Protein AF-A0A7W9GYC6-F1 (afdb_monomer_lite)

Secondary structure (DSSP, 8-state):
--PPTTEEE-TT--EEEEEE-TTS-EEEEEE---SPPPPPP--

Sequence (43 aa):
MRLSQGLSVSEEGELVEYSRCRCGATWTKVFDGDGGKPEQPSR

Structure (mmCIF, N/CA/C/O backbone):
data_AF-A0A7W9GYC6-F1
#
_entry.id   AF-A0A7W9GYC6-F1
#
loop_
_atom_site.group_PDB
_atom_site.id
_atom_site.type_symbol
_atom_site.label_atom_id
_atom_site.label_alt_id
_atom_site.label_comp_id
_atom_site.label_asym_id
_atom_site.label_entity_id
_atom_site.label_seq_id
_atom_site.pdbx_PDB_ins_code
_atom_site.Cartn_x
_atom_site.Cartn_y
_atom_site.Cartn_z
_atom_site.occupancy
_atom_site.B_iso_or_equiv
_atom_site.auth_seq_id
_atom_site.auth_comp_id
_atom_site.auth_asym_id
_atom_site.auth_atom_id
_atom_site.pdbx_PDB_model_num
ATOM 1 N N . MET A 1 1 ? -5.221 14.583 9.8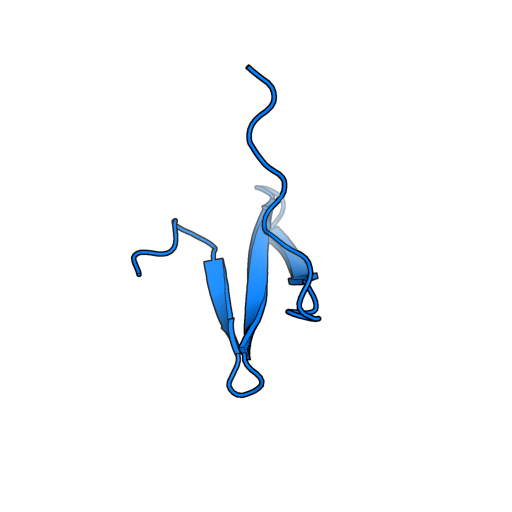91 1.00 47.78 1 MET A N 1
ATOM 2 C CA . MET A 1 1 ? -3.894 13.965 10.113 1.00 47.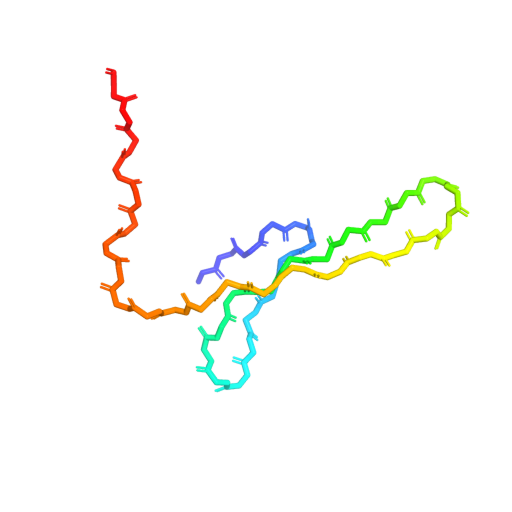78 1 MET A CA 1
ATOM 3 C C . MET A 1 1 ? -3.034 14.216 8.885 1.00 47.78 1 MET A C 1
ATOM 5 O O . MET A 1 1 ? -3.575 14.168 7.789 1.00 47.78 1 MET A O 1
ATOM 9 N N . ARG A 1 2 ? -1.742 14.528 9.041 1.00 50.72 2 ARG A N 1
ATOM 10 C CA . ARG A 1 2 ? -0.809 14.711 7.916 1.00 50.72 2 ARG A CA 1
ATOM 11 C C . ARG A 1 2 ? 0.253 13.624 8.014 1.00 50.72 2 ARG A C 1
ATOM 13 O O . ARG A 1 2 ? 1.092 13.682 8.904 1.00 50.72 2 ARG A O 1
ATOM 20 N N . LEU A 1 3 ? 0.158 12.624 7.149 1.00 58.59 3 LEU A N 1
ATOM 21 C CA . LEU A 1 3 ? 1.133 11.543 7.062 1.00 58.59 3 LEU A CA 1
ATOM 22 C C . LEU A 1 3 ? 2.376 12.063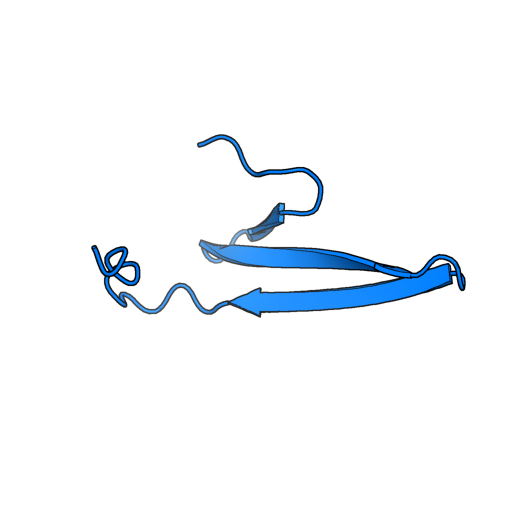 6.324 1.00 58.59 3 LEU A C 1
ATOM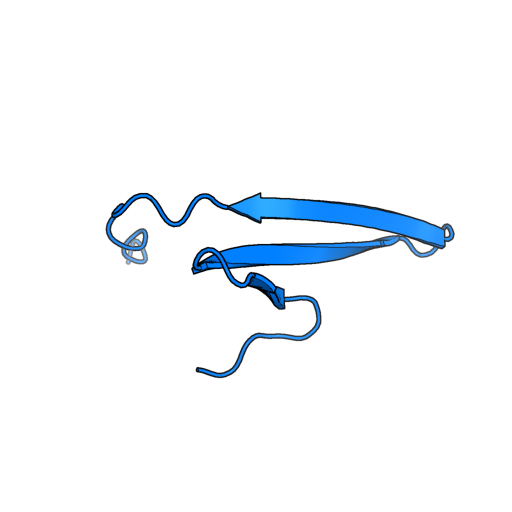 24 O O . LEU A 1 3 ? 2.261 12.882 5.406 1.00 58.59 3 LEU A O 1
ATOM 28 N N . SER A 1 4 ? 3.568 11.682 6.783 1.00 63.28 4 SER A N 1
ATOM 29 C CA . SER A 1 4 ? 4.825 12.046 6.123 1.00 63.28 4 SER A CA 1
ATOM 30 C C . SER A 1 4 ? 4.925 11.389 4.741 1.00 63.28 4 SER A C 1
ATOM 32 O O . SER A 1 4 ? 4.132 10.521 4.375 1.00 63.28 4 SER A O 1
ATOM 34 N N . GLN A 1 5 ? 5.898 11.828 3.939 1.00 70.12 5 GLN A N 1
ATOM 35 C CA . GLN A 1 5 ? 6.178 11.208 2.645 1.00 70.12 5 GLN A CA 1
ATOM 36 C C . GLN A 1 5 ? 6.482 9.717 2.862 1.00 70.12 5 GLN A C 1
ATOM 38 O O . GLN A 1 5 ? 7.444 9.394 3.552 1.00 70.12 5 GLN A O 1
ATOM 43 N N . GLY A 1 6 ? 5.651 8.836 2.296 1.00 83.19 6 GLY A N 1
ATOM 44 C CA . GLY A 1 6 ? 5.785 7.384 2.446 1.00 83.19 6 GLY A CA 1
ATOM 45 C C . GLY A 1 6 ? 4.845 6.732 3.464 1.00 83.19 6 GLY A C 1
ATOM 46 O O . GLY A 1 6 ? 4.971 5.536 3.674 1.00 83.19 6 GLY A O 1
ATOM 47 N N . LEU A 1 7 ? 3.891 7.450 4.066 1.00 86.94 7 LEU A N 1
ATOM 48 C CA . LEU A 1 7 ? 2.883 6.863 4.966 1.00 86.94 7 LEU A CA 1
ATOM 49 C C . LEU A 1 7 ? 1.453 7.000 4.399 1.00 86.94 7 LEU A C 1
ATOM 51 O O . LEU A 1 7 ? 1.083 8.071 3.912 1.00 86.94 7 LEU A O 1
ATOM 55 N N . SER A 1 8 ? 0.634 5.945 4.502 1.00 87.62 8 SER A N 1
ATOM 56 C CA . SER A 1 8 ? -0.818 5.954 4.223 1.00 87.62 8 SER A CA 1
ATOM 57 C C . SER A 1 8 ? -1.613 5.208 5.300 1.00 87.62 8 SER A C 1
ATOM 59 O O . SER A 1 8 ? -1.032 4.525 6.135 1.00 87.62 8 SER A O 1
ATOM 61 N N . VAL A 1 9 ? -2.942 5.325 5.270 1.00 86.12 9 VAL A N 1
ATOM 62 C CA . VAL A 1 9 ? -3.862 4.520 6.094 1.00 86.12 9 VAL A CA 1
ATOM 63 C C . VAL A 1 9 ? -4.726 3.672 5.158 1.00 86.12 9 VAL A C 1
ATOM 65 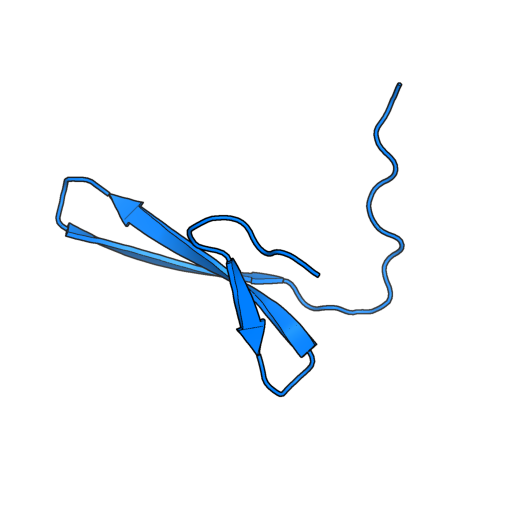O O . VAL A 1 9 ? -5.169 4.208 4.139 1.00 86.12 9 VAL A O 1
ATOM 68 N N . SER A 1 10 ? -4.906 2.377 5.445 1.00 84.19 10 SER A N 1
ATOM 69 C CA . SER A 1 10 ? -5.777 1.493 4.645 1.00 84.19 10 SER A CA 1
ATOM 70 C C . SER A 1 10 ? -7.261 1.690 4.989 1.00 84.19 10 SER A C 1
ATOM 72 O O . SER A 1 10 ? -7.605 2.398 5.938 1.00 84.19 10 SER A O 1
ATOM 74 N N . GLU A 1 11 ? -8.155 1.065 4.222 1.00 85.31 11 GLU A N 1
ATOM 75 C CA . GLU A 1 11 ? -9.601 1.099 4.486 1.00 85.31 11 GLU A CA 1
ATOM 76 C C . GLU A 1 11 ? -9.964 0.418 5.818 1.00 85.31 11 GLU A C 1
ATOM 78 O O . GLU A 1 11 ? -10.930 0.805 6.474 1.00 85.31 11 GLU A O 1
ATOM 83 N N . GLU A 1 12 ? -9.136 -0.525 6.263 1.00 85.25 12 GLU A N 1
ATOM 84 C CA . GLU A 1 12 ? -9.241 -1.240 7.536 1.00 85.25 12 GLU A CA 1
ATOM 85 C C . GLU A 1 12 ? -8.673 -0.435 8.721 1.00 85.25 12 GLU A C 1
ATOM 87 O O . GLU A 1 12 ? -8.796 -0.848 9.873 1.00 85.25 12 GLU A O 1
ATOM 92 N N . GLY A 1 13 ? -8.082 0.738 8.463 1.00 84.56 13 GLY A N 1
ATOM 93 C CA . GLY A 1 13 ? -7.522 1.619 9.490 1.00 84.56 13 GLY A CA 1
ATOM 94 C C . GLY A 1 13 ? -6.074 1.307 9.879 1.00 84.56 13 GLY A C 1
ATOM 95 O O . GLY A 1 13 ? -5.566 1.878 10.845 1.00 84.56 13 GLY A O 1
ATOM 96 N N . GLU A 1 14 ? -5.393 0.445 9.129 1.00 85.81 14 GLU A N 1
ATOM 97 C CA . GLU A 1 14 ? -3.989 0.103 9.354 1.00 85.81 14 GLU A CA 1
ATOM 98 C C . GLU A 1 14 ? -3.069 1.247 8.919 1.00 85.81 14 GLU A C 1
ATOM 100 O O . GLU A 1 14 ? -3.305 1.894 7.893 1.00 85.81 14 GLU A O 1
ATOM 105 N N . LEU A 1 15 ? -1.982 1.482 9.661 1.00 86.44 15 LEU A N 1
ATOM 106 C CA . LEU A 1 15 ? -0.929 2.384 9.200 1.00 86.44 15 LEU A CA 1
ATOM 107 C C . LEU A 1 15 ? -0.001 1.613 8.260 1.00 86.44 15 LEU A C 1
ATOM 109 O O . LEU A 1 15 ? 0.549 0.575 8.620 1.00 86.44 15 LEU A O 1
ATOM 113 N N . VAL A 1 16 ? 0.209 2.155 7.066 1.00 88.31 16 VAL A N 1
ATOM 114 C CA . VAL A 1 16 ? 1.036 1.544 6.027 1.00 88.31 16 VAL A CA 1
ATOM 115 C C . VAL A 1 16 ? 2.226 2.448 5.728 1.00 88.31 16 VAL A C 1
ATOM 117 O O . VAL A 1 16 ? 2.063 3.617 5.376 1.00 88.31 16 VAL A O 1
ATOM 120 N N . GLU A 1 17 ? 3.432 1.899 5.843 1.00 91.12 17 GLU A N 1
ATOM 121 C CA . GLU A 1 17 ? 4.686 2.562 5.494 1.00 91.12 17 GLU A CA 1
ATOM 122 C C . GLU A 1 17 ? 5.264 1.991 4.204 1.00 91.12 17 GLU A C 1
ATOM 124 O O . GLU A 1 17 ? 5.520 0.795 4.093 1.00 91.12 17 GLU A O 1
ATOM 129 N N . TYR A 1 18 ? 5.512 2.872 3.239 1.00 91.56 18 TYR A N 1
ATOM 130 C CA . TYR A 1 18 ? 6.165 2.584 1.973 1.00 91.56 18 TYR A CA 1
ATOM 131 C C . TYR A 1 18 ? 7.588 3.097 1.996 1.00 91.56 18 TYR A C 1
ATOM 133 O O . TYR A 1 18 ? 7.864 4.252 2.318 1.00 91.56 18 TYR A O 1
ATOM 141 N N . SER A 1 19 ? 8.494 2.256 1.535 1.00 88.31 19 SER A N 1
ATOM 142 C CA . SER A 1 19 ? 9.895 2.604 1.433 1.00 88.31 19 SER A CA 1
ATOM 143 C C . SER A 1 19 ? 10.497 2.065 0.146 1.00 88.31 19 SER A C 1
ATOM 145 O O . SER A 1 19 ? 10.057 1.059 -0.413 1.00 88.31 19 SER A O 1
ATOM 147 N N . ARG A 1 20 ? 11.519 2.765 -0.347 1.00 88.81 20 ARG A N 1
ATOM 148 C CA . ARG A 1 20 ? 12.190 2.449 -1.606 1.00 88.81 20 ARG A CA 1
ATOM 149 C C . ARG A 1 20 ? 13.690 2.692 -1.479 1.00 88.81 20 ARG A C 1
ATOM 151 O O . ARG A 1 20 ? 14.108 3.785 -1.103 1.00 88.81 20 ARG A O 1
ATOM 158 N N . CYS A 1 21 ? 14.509 1.709 -1.852 1.00 87.38 21 CYS A N 1
ATOM 159 C CA . CYS A 1 21 ? 15.956 1.900 -1.959 1.00 87.38 21 CYS A CA 1
ATOM 160 C C . CYS A 1 21 ? 16.302 2.602 -3.276 1.00 87.38 21 CYS A C 1
ATOM 162 O O . CYS A 1 21 ? 15.593 2.508 -4.280 1.00 87.38 21 CYS A O 1
ATOM 164 N N . ARG A 1 22 ? 17.498 3.192 -3.329 1.00 89.12 22 ARG A N 1
ATOM 165 C CA . ARG A 1 22 ? 18.103 3.676 -4.583 1.00 89.12 22 ARG A CA 1
ATOM 166 C C . ARG A 1 22 ? 18.331 2.562 -5.615 1.00 89.12 22 ARG A C 1
ATOM 168 O O . ARG A 1 22 ? 18.449 2.859 -6.795 1.00 89.12 22 ARG A O 1
ATOM 175 N N . CYS A 1 23 ? 18.349 1.305 -5.172 1.00 91.19 23 CYS A N 1
ATOM 176 C CA . CYS A 1 23 ? 18.442 0.112 -6.008 1.00 91.19 23 CYS A CA 1
ATOM 177 C C . CYS A 1 23 ? 17.134 -0.268 -6.733 1.00 91.19 23 CYS A C 1
ATOM 179 O O . CYS A 1 23 ? 17.132 -1.204 -7.523 1.00 91.19 23 CYS A O 1
ATOM 181 N N . GLY A 1 24 ? 16.027 0.440 -6.476 1.00 89.75 24 GLY A N 1
ATOM 182 C CA . GLY A 1 24 ? 14.727 0.205 -7.111 1.00 89.75 24 GLY A CA 1
ATOM 183 C C . GLY A 1 24 ? 13.790 -0.734 -6.346 1.00 89.75 24 GLY A C 1
ATOM 184 O O . GLY A 1 24 ? 12.586 -0.692 -6.591 1.00 89.75 24 GLY A O 1
ATOM 185 N N . ALA A 1 25 ? 14.296 -1.513 -5.386 1.00 89.62 25 ALA A N 1
ATOM 186 C CA . ALA A 1 25 ? 13.464 -2.330 -4.506 1.00 89.62 25 ALA A CA 1
ATOM 187 C C . ALA A 1 25 ? 12.540 -1.464 -3.638 1.00 89.62 25 ALA A C 1
ATOM 189 O O . ALA A 1 25 ? 12.922 -0.389 -3.164 1.00 89.62 25 ALA A O 1
ATOM 190 N N . THR A 1 26 ? 11.328 -1.966 -3.427 1.00 90.00 26 THR A N 1
ATOM 191 C CA . THR A 1 26 ? 10.277 -1.346 -2.621 1.00 90.00 26 THR A CA 1
ATOM 192 C C . THR A 1 26 ? 9.837 -2.312 -1.534 1.00 90.00 26 THR A C 1
ATOM 194 O O . THR A 1 26 ? 9.686 -3.502 -1.806 1.00 90.00 26 THR A O 1
ATOM 197 N N . TRP A 1 27 ? 9.611 -1.806 -0.328 1.00 88.19 27 TRP A N 1
ATOM 198 C CA . TRP A 1 27 ? 9.056 -2.572 0.781 1.00 88.19 27 TRP A CA 1
ATOM 199 C C . TRP A 1 27 ? 7.895 -1.820 1.416 1.00 88.19 27 TRP A C 1
ATOM 201 O O . TRP A 1 27 ? 7.882 -0.586 1.445 1.00 88.19 27 TRP A O 1
ATOM 211 N N . THR A 1 28 ? 6.939 -2.594 1.919 1.00 90.69 28 THR A N 1
ATOM 212 C CA . THR A 1 28 ? 5.776 -2.094 2.641 1.00 90.69 28 THR A CA 1
ATOM 213 C C . THR A 1 28 ? 5.750 -2.727 4.020 1.00 90.69 28 THR A C 1
ATOM 215 O O . THR A 1 28 ? 5.930 -3.938 4.147 1.00 90.69 28 THR A O 1
ATOM 218 N N . LYS A 1 29 ? 5.535 -1.909 5.048 1.00 89.50 29 LYS A N 1
ATOM 219 C CA . LYS A 1 29 ? 5.330 -2.358 6.421 1.00 89.50 29 LYS A CA 1
ATOM 220 C C . LYS A 1 29 ? 3.927 -1.960 6.859 1.00 89.50 29 LYS A C 1
ATOM 222 O O . LYS A 1 29 ? 3.558 -0.795 6.738 1.00 89.50 29 LYS A O 1
ATOM 227 N N . VAL A 1 30 ? 3.159 -2.937 7.324 1.00 89.06 30 VAL A N 1
ATOM 228 C CA . VAL A 1 30 ? 1.815 -2.733 7.868 1.00 89.06 30 VAL A CA 1
ATOM 229 C C . VAL A 1 30 ? 1.927 -2.763 9.385 1.00 89.06 30 VAL A C 1
ATOM 231 O O . VAL A 1 30 ? 2.622 -3.616 9.940 1.00 89.06 30 VAL A O 1
ATOM 234 N N . PHE A 1 31 ? 1.307 -1.788 10.035 1.00 84.31 31 PHE A N 1
ATOM 235 C CA . PHE A 1 31 ? 1.187 -1.721 11.481 1.00 84.31 31 PHE A CA 1
ATOM 236 C C . PHE A 1 31 ? -0.287 -1.897 11.828 1.00 84.31 31 PHE A C 1
ATOM 238 O O . PHE A 1 31 ? -1.104 -1.025 11.510 1.00 84.31 31 PHE A O 1
ATOM 245 N N . ASP A 1 32 ? -0.604 -3.014 12.482 1.00 79.31 32 ASP A N 1
ATOM 246 C CA . ASP A 1 32 ? -1.939 -3.273 13.005 1.00 79.31 32 ASP A CA 1
ATOM 247 C C . ASP A 1 32 ? -2.308 -2.164 13.993 1.00 79.31 32 ASP A C 1
ATOM 249 O O . ASP A 1 32 ? -1.613 -1.917 14.984 1.00 79.31 32 ASP A O 1
ATOM 253 N N . GLY A 1 33 ? -3.413 -1.472 13.720 1.00 68.81 33 GLY A N 1
ATOM 254 C CA . GLY A 1 33 ? -3.964 -0.431 14.586 1.00 68.81 33 GLY A CA 1
ATOM 255 C C . GLY A 1 33 ? -4.659 -1.000 15.824 1.00 68.81 33 GLY A C 1
ATOM 256 O O . GLY A 1 33 ? -5.680 -0.456 16.240 1.00 68.81 33 GLY A O 1
ATOM 257 N N . ASP A 1 34 ? -4.163 -2.106 16.383 1.00 65.12 34 ASP A N 1
ATOM 258 C CA . ASP A 1 34 ? -4.817 -2.884 17.436 1.00 65.12 34 ASP A CA 1
ATOM 259 C C . ASP A 1 34 ? -4.721 -2.163 18.788 1.00 65.12 34 ASP A C 1
ATOM 261 O O . ASP A 1 34 ? -3.945 -2.539 19.659 1.00 65.12 34 ASP A O 1
ATOM 265 N N . GLY A 1 35 ? -5.433 -1.035 18.924 1.00 56.62 35 GLY A N 1
ATOM 266 C CA . GLY A 1 35 ? -5.772 -0.338 20.174 1.00 56.62 35 GLY A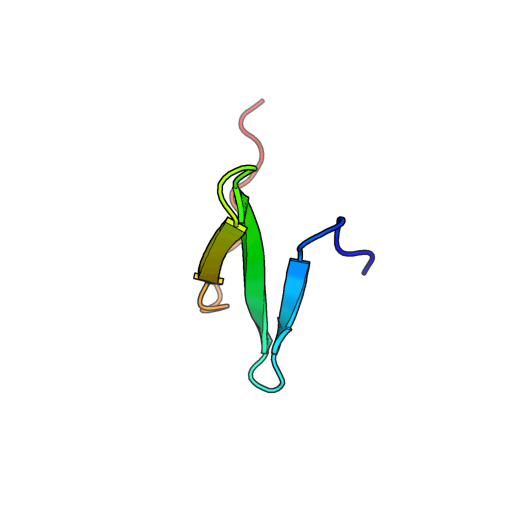 CA 1
ATOM 267 C C . GLY A 1 35 ? -4.621 0.072 21.105 1.00 56.62 35 GLY A C 1
ATOM 268 O O . GLY A 1 35 ? -4.871 0.657 22.163 1.00 56.62 35 GLY A O 1
ATOM 269 N N . GLY A 1 36 ? -3.374 -0.227 20.751 1.00 58.97 36 GLY A N 1
ATOM 270 C CA . GLY A 1 36 ? -2.191 0.037 21.540 1.00 58.97 36 GLY A CA 1
ATOM 271 C C . GLY A 1 36 ? -2.010 1.536 21.624 1.00 58.97 36 GLY A C 1
ATOM 272 O O . GLY A 1 36 ? -1.893 2.216 20.604 1.00 58.97 36 GLY A O 1
ATOM 273 N N . LYS A 1 37 ? -2.024 2.071 22.850 1.00 58.72 37 LYS A N 1
ATOM 274 C CA . LYS A 1 37 ? -1.685 3.476 23.078 1.00 58.72 37 LYS A CA 1
ATOM 275 C C . LYS A 1 37 ? -0.394 3.784 22.314 1.00 58.72 37 LYS A C 1
ATOM 277 O O . LYS A 1 37 ? 0.550 3.003 22.450 1.00 58.72 37 LYS A O 1
ATOM 282 N N . PRO A 1 38 ? -0.339 4.893 21.553 1.00 64.19 38 PRO A N 1
ATOM 283 C CA . PRO A 1 38 ? 0.893 5.288 20.891 1.00 64.19 38 PRO A CA 1
ATOM 284 C C . PRO A 1 38 ? 2.010 5.302 21.930 1.00 64.19 38 PRO A C 1
ATOM 286 O O . PRO A 1 38 ? 1.800 5.811 23.039 1.00 64.19 38 PRO A O 1
ATOM 289 N N . GLU A 1 39 ? 3.154 4.700 21.592 1.00 66.44 39 GLU A N 1
ATOM 290 C CA . GLU A 1 39 ? 4.321 4.696 22.468 1.00 66.44 39 GLU A CA 1
ATOM 291 C C . GLU A 1 39 ? 4.585 6.138 22.899 1.00 66.44 39 GLU A C 1
ATOM 293 O O . GLU A 1 39 ? 4.786 7.034 22.072 1.00 66.44 39 GLU A O 1
ATOM 298 N N . GLN A 1 40 ? 4.466 6.393 24.204 1.00 71.38 40 GLN A N 1
ATOM 299 C CA . GLN A 1 40 ? 4.690 7.734 24.711 1.00 71.38 40 GLN A CA 1
ATOM 300 C C . GLN A 1 40 ? 6.170 8.055 24.505 1.00 71.38 40 GLN A C 1
ATOM 302 O O . GLN A 1 40 ? 7.014 7.228 24.858 1.00 71.38 40 GLN A O 1
ATOM 307 N N . PRO A 1 41 ? 6.508 9.229 23.946 1.00 68.12 41 PRO A N 1
ATOM 308 C CA . PRO A 1 41 ? 7.899 9.609 23.782 1.00 68.12 41 PRO A CA 1
ATOM 309 C C . PRO A 1 41 ? 8.574 9.583 25.156 1.00 68.12 41 PRO A C 1
ATOM 311 O O . PRO A 1 41 ? 8.171 10.315 26.063 1.00 68.12 41 PRO A O 1
ATOM 314 N N . SER A 1 42 ? 9.572 8.711 25.317 1.00 69.88 42 SER A N 1
ATOM 315 C CA . SER A 1 42 ? 10.417 8.701 26.508 1.00 69.88 42 SER A CA 1
ATOM 316 C C . SER A 1 42 ? 11.168 10.027 26.544 1.00 69.88 42 SER A C 1
ATOM 318 O O . SER A 1 42 ? 11.935 10.328 25.629 1.00 69.88 42 SER A O 1
ATOM 320 N N . ARG A 1 43 ? 10.884 10.839 27.564 1.00 62.09 43 ARG A N 1
ATOM 321 C CA . ARG A 1 43 ? 11.582 12.099 27.830 1.00 62.09 43 ARG A CA 1
ATOM 322 C C . ARG A 1 43 ? 12.930 11.846 28.490 1.00 62.09 43 ARG A C 1
ATOM 324 O O . ARG A 1 43 ? 13.000 10.905 29.309 1.00 62.09 43 ARG A O 1
#

Organism: NCBI:txid36816

pLDDT: mean 78.2, std 12.91, range [47.78, 91.56]

Foldseek 3Di:
DDDPVQWDADPQGWIKGWDADPVGDIDIDTHPPPVDDPDDPDD

Radius of gyration: 12.78 Å; chains: 1; bounding box: 28×18×35 Å